Protein AF-A0A1M6PNF7-F1 (afdb_monomer_lite)

Sequence (129 aa):
MLFLDVMYYGCHLFYKNLLTKVSPSIQPSIMLGALFGYPMAAIVDCLYIYIACEVPNFWLFFVVGLSGILLMFHLYEVKNRKKRIIKDRPRFFSNKRLNLFTIIFIVIIALSILFIGGPVGKYLLRLCY

Organism: NCBI:txid797419

pLDDT: mean 87.76, std 6.63, range [59.94, 95.88]

Radius of gyration: 17.0 Å; chains: 1; bounding box: 38×24×48 Å

Structure (mmCIF, N/CA/C/O backbone):
data_AF-A0A1M6PNF7-F1
#
_entry.id   AF-A0A1M6PNF7-F1
#
loop_
_atom_site.group_PDB
_atom_site.id
_atom_site.type_symbol
_atom_site.label_atom_id
_atom_site.label_alt_id
_atom_site.label_comp_id
_atom_site.label_asym_id
_atom_site.label_entity_id
_atom_site.label_seq_id
_atom_site.pdbx_PDB_ins_code
_atom_site.Cartn_x
_atom_site.Cartn_y
_atom_site.Cartn_z
_atom_site.occupancy
_atom_site.B_iso_or_equiv
_atom_site.auth_seq_id
_atom_site.auth_comp_id
_atom_site.auth_asym_id
_atom_site.auth_atom_id
_atom_site.pdbx_PDB_model_num
ATOM 1 N N . MET A 1 1 ? 0.112 -11.110 9.947 1.00 59.94 1 MET A N 1
ATOM 2 C CA . MET A 1 1 ? -1.242 -10.593 10.277 1.00 59.94 1 MET A CA 1
ATOM 3 C C . MET A 1 1 ? -1.253 -9.583 11.425 1.00 59.94 1 MET A C 1
ATOM 5 O O . MET A 1 1 ? -1.982 -8.609 11.309 1.00 59.94 1 MET A O 1
ATOM 9 N N . LEU A 1 2 ? -0.431 -9.759 12.468 1.00 79.12 2 LEU A N 1
ATOM 10 C CA . LEU A 1 2 ? -0.347 -8.840 13.616 1.00 79.12 2 LEU A CA 1
ATOM 11 C C . LEU A 1 2 ? 0.024 -7.396 13.220 1.00 79.12 2 LEU A C 1
ATOM 13 O O . LEU A 1 2 ? -0.607 -6.456 13.678 1.00 79.12 2 LEU A O 1
ATOM 17 N N . PHE A 1 3 ? 0.979 -7.226 12.299 1.00 85.50 3 PHE A N 1
ATOM 18 C CA . PHE A 1 3 ? 1.412 -5.909 11.813 1.00 85.50 3 PHE A CA 1
ATOM 19 C C . PHE A 1 3 ? 0.279 -5.097 11.162 1.00 85.50 3 PHE A C 1
ATOM 21 O O . PHE A 1 3 ? 0.025 -3.967 11.563 1.00 85.50 3 PHE A O 1
ATOM 28 N N . LEU A 1 4 ? -0.439 -5.692 10.202 1.00 88.50 4 LEU A N 1
ATOM 29 C CA . LEU A 1 4 ? -1.555 -5.038 9.509 1.00 88.50 4 LEU A CA 1
ATOM 30 C C . LEU A 1 4 ? -2.691 -4.664 10.469 1.00 88.50 4 LEU A C 1
ATOM 32 O O . LEU A 1 4 ? -3.300 -3.614 10.310 1.00 88.50 4 LEU A O 1
ATOM 36 N N . ASP A 1 5 ? -2.941 -5.477 11.496 1.00 89.50 5 ASP A N 1
ATOM 37 C CA . ASP A 1 5 ? -3.983 -5.192 12.486 1.00 89.50 5 ASP A CA 1
ATOM 38 C C . ASP A 1 5 ? -3.595 -4.041 13.415 1.00 89.50 5 ASP A C 1
ATOM 40 O O . ASP A 1 5 ? -4.435 -3.200 13.742 1.00 89.50 5 ASP A O 1
ATOM 44 N N . VAL A 1 6 ? -2.319 -3.967 13.804 1.00 88.38 6 VAL A N 1
ATOM 45 C CA . VAL A 1 6 ? -1.786 -2.826 14.556 1.00 88.38 6 VAL A CA 1
ATOM 46 C C . VAL A 1 6 ? -1.856 -1.552 13.711 1.00 88.38 6 VAL A C 1
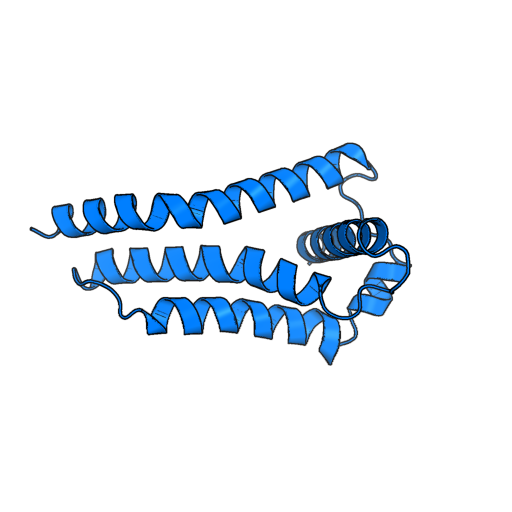ATOM 48 O O . VAL A 1 6 ? -2.299 -0.515 14.208 1.00 88.38 6 VAL A O 1
ATOM 51 N N . MET A 1 7 ? -1.501 -1.638 12.427 1.00 89.75 7 MET A N 1
ATOM 52 C CA . MET A 1 7 ? -1.600 -0.519 11.491 1.00 89.75 7 MET A CA 1
ATOM 53 C C . MET A 1 7 ? -3.042 -0.060 11.281 1.00 89.75 7 MET A C 1
ATOM 55 O O . MET A 1 7 ? -3.328 1.131 11.391 1.00 89.75 7 MET A O 1
ATOM 59 N N . TYR A 1 8 ? -3.963 -1.000 11.064 1.00 91.12 8 TYR A N 1
ATOM 60 C CA . TYR A 1 8 ? -5.393 -0.728 10.956 1.00 91.12 8 TYR A CA 1
ATOM 61 C C . TYR A 1 8 ? -5.917 -0.010 12.204 1.00 91.12 8 TYR A C 1
ATOM 63 O O . TYR A 1 8 ? -6.586 1.020 12.105 1.00 91.12 8 TYR A O 1
ATOM 71 N N . TYR A 1 9 ? -5.589 -0.529 13.392 1.00 89.81 9 TYR A N 1
ATOM 72 C CA . TYR A 1 9 ? -5.981 0.082 14.660 1.00 89.81 9 TYR A CA 1
ATOM 73 C C . TYR A 1 9 ? -5.375 1.483 14.831 1.00 89.81 9 TYR A C 1
ATOM 75 O O . TYR A 1 9 ? -6.037 2.397 15.323 1.00 89.81 9 TYR A O 1
ATOM 83 N N . GLY A 1 10 ? -4.143 1.672 14.364 1.00 87.38 10 GLY A N 1
ATOM 84 C CA . GLY A 1 10 ? -3.478 2.964 14.258 1.00 87.38 10 GLY A CA 1
ATOM 85 C C . GLY A 1 10 ? -4.252 3.980 13.421 1.00 87.38 10 GLY A C 1
ATOM 86 O O . GLY A 1 10 ? -4.602 5.051 13.919 1.00 87.38 10 GLY A O 1
ATOM 87 N N . CYS A 1 11 ? -4.580 3.621 12.178 1.00 88.62 11 CYS A N 1
ATOM 88 C CA . CYS A 1 11 ? -5.406 4.437 11.287 1.00 88.62 11 CYS A CA 1
ATOM 89 C C . CYS A 1 11 ? -6.785 4.714 11.901 1.00 88.62 11 CYS A C 1
ATOM 91 O O . CYS A 1 11 ? -7.277 5.839 11.847 1.00 88.62 11 CYS A O 1
ATOM 93 N N . HIS A 1 12 ? -7.396 3.716 12.545 1.00 89.25 12 HIS A N 1
ATOM 94 C CA . HIS A 1 12 ? -8.666 3.884 13.246 1.00 89.25 12 HIS A CA 1
ATOM 95 C C . HIS A 1 12 ? -8.575 4.934 14.359 1.00 89.25 12 HIS A C 1
ATOM 97 O O . HIS A 1 12 ? -9.434 5.808 14.434 1.00 89.25 12 HIS A O 1
ATOM 103 N N . LEU A 1 13 ? -7.537 4.890 15.199 1.00 87.50 13 LEU A N 1
ATOM 104 C CA . LEU A 1 13 ? -7.321 5.896 16.243 1.00 87.50 13 LEU A CA 1
ATOM 105 C C . LEU A 1 13 ? -7.053 7.285 15.662 1.00 87.50 13 LEU A C 1
ATOM 107 O O . LEU A 1 13 ? -7.587 8.263 16.180 1.00 87.50 13 LEU A O 1
ATOM 111 N N . PHE A 1 14 ? -6.264 7.371 14.591 1.00 85.00 14 PHE A N 1
ATOM 112 C CA . PHE A 1 14 ? -6.004 8.629 13.898 1.00 85.00 14 PHE A CA 1
ATOM 113 C C . PHE A 1 14 ? -7.309 9.270 13.415 1.00 85.00 14 PHE A C 1
ATOM 115 O O . PHE A 1 14 ? -7.625 10.393 13.807 1.00 85.00 14 PHE A O 1
ATOM 122 N N . TYR A 1 15 ? -8.125 8.527 12.662 1.00 84.94 15 TYR A N 1
ATOM 123 C CA . TYR A 1 15 ? -9.407 9.040 12.190 1.00 84.94 15 TYR A CA 1
ATOM 124 C C . TYR A 1 15 ? -10.406 9.285 13.315 1.00 84.94 15 TYR A C 1
ATOM 126 O O . TYR A 1 15 ? -11.162 10.239 13.227 1.00 84.94 15 TYR A O 1
ATOM 134 N N . LYS A 1 16 ? -10.422 8.471 14.374 1.00 85.38 16 LYS A N 1
ATOM 135 C CA . LYS A 1 16 ? -11.305 8.694 15.527 1.00 85.38 16 LYS A CA 1
ATOM 136 C C . LYS A 1 16 ? -10.973 10.000 16.255 1.00 85.38 16 LYS A C 1
ATOM 138 O O . LYS A 1 16 ? -11.878 10.669 16.739 1.00 85.38 16 LYS A O 1
ATOM 143 N N . ASN A 1 17 ? -9.692 10.360 16.330 1.00 83.31 17 ASN A N 1
ATOM 144 C CA . ASN A 1 17 ? -9.265 11.630 16.916 1.00 83.31 17 ASN A CA 1
ATOM 145 C C . ASN A 1 17 ? -9.573 12.816 15.991 1.00 83.31 17 ASN A C 1
ATOM 147 O O . ASN A 1 17 ? -9.906 13.890 16.480 1.00 83.31 17 ASN A O 1
ATOM 151 N N . LEU A 1 18 ? -9.474 12.621 14.673 1.00 82.44 18 LEU A N 1
ATOM 152 C CA . LEU A 1 18 ? -9.758 13.656 13.676 1.00 82.44 18 LEU A CA 1
ATOM 153 C C . LEU A 1 18 ? -11.271 13.909 13.514 1.00 82.44 18 LEU A C 1
ATOM 155 O O . LEU A 1 18 ? -11.721 15.047 13.431 1.00 82.44 18 LEU A O 1
ATOM 159 N N . LEU A 1 19 ? -12.062 12.835 13.485 1.00 80.19 19 LEU A N 1
ATOM 160 C CA . LEU A 1 19 ? -13.513 12.822 13.307 1.00 80.19 19 LEU A CA 1
ATOM 161 C C . LEU A 1 19 ? -14.184 12.640 14.671 1.00 80.19 19 LEU A C 1
ATOM 163 O O . LEU A 1 19 ? -14.735 11.590 14.990 1.00 80.19 19 LEU A O 1
ATOM 167 N N . THR A 1 20 ? -14.150 13.686 15.491 1.00 72.56 20 THR A N 1
ATOM 168 C CA . THR A 1 20 ? -14.670 13.657 16.870 1.00 72.56 20 THR A CA 1
ATOM 169 C C . THR A 1 20 ? -16.159 13.314 16.978 1.00 72.56 20 THR A C 1
ATOM 171 O O . THR A 1 20 ? -16.593 12.819 18.015 1.00 72.56 20 THR A O 1
ATOM 174 N N . LYS A 1 21 ? -16.947 13.543 15.918 1.00 70.94 21 LYS A N 1
ATOM 175 C CA . LYS A 1 21 ? -18.410 13.349 15.905 1.00 70.94 21 LYS A CA 1
ATOM 176 C C . LYS A 1 21 ? -18.887 12.115 15.134 1.00 70.94 21 LYS A C 1
ATOM 178 O O . LYS A 1 21 ? -20.072 11.803 15.187 1.00 70.94 21 LYS A O 1
ATOM 183 N N . VAL A 1 22 ? -18.005 11.424 14.407 1.00 72.38 22 VAL A N 1
ATOM 184 C CA . VAL A 1 22 ? -18.394 10.318 13.516 1.00 72.38 22 VAL A CA 1
ATOM 185 C C . VAL A 1 22 ? -17.419 9.162 13.675 1.00 72.38 22 VAL A C 1
ATOM 187 O O . VAL A 1 22 ? -16.210 9.331 13.544 1.00 72.38 22 VAL A O 1
ATOM 190 N N . SER A 1 23 ? -17.938 7.958 13.922 1.00 70.00 23 SER A N 1
ATOM 191 C CA . SER A 1 23 ? -17.093 6.767 13.964 1.00 70.00 23 SER A CA 1
ATOM 192 C C . SER A 1 23 ? -16.462 6.524 12.587 1.00 70.00 23 SER A C 1
ATOM 194 O O . SER A 1 23 ? -17.205 6.441 11.603 1.00 70.00 23 SER A O 1
ATOM 196 N N . PRO A 1 24 ? -15.135 6.349 12.488 1.00 74.56 24 PRO A N 1
ATOM 197 C CA . PRO A 1 24 ? -14.506 6.011 11.219 1.00 74.56 24 PRO A CA 1
ATOM 198 C C . PRO A 1 24 ? -14.945 4.608 10.794 1.00 74.56 24 PRO A C 1
ATOM 200 O O . PRO A 1 24 ? -14.565 3.611 11.411 1.00 74.56 24 PRO A O 1
ATOM 203 N N . SER A 1 25 ? -15.806 4.557 9.778 1.00 82.31 25 SER A N 1
ATOM 204 C CA . SER A 1 25 ? -16.489 3.345 9.326 1.00 82.31 25 SER A CA 1
ATOM 205 C C . SER A 1 25 ? -15.609 2.512 8.398 1.00 82.31 25 SER A C 1
ATOM 207 O O . SER A 1 25 ? -15.399 1.333 8.679 1.00 82.31 25 SER A O 1
ATOM 209 N N . ILE A 1 26 ? -15.091 3.141 7.335 1.00 88.25 26 ILE A N 1
ATOM 210 C CA . ILE A 1 26 ? -14.380 2.495 6.211 1.00 88.25 26 ILE A CA 1
ATOM 211 C C . ILE A 1 26 ? -13.041 3.201 5.924 1.00 88.25 26 ILE A C 1
ATOM 213 O O . ILE A 1 26 ? -12.121 2.625 5.348 1.00 88.25 26 ILE A O 1
ATOM 217 N N . GLN A 1 27 ? -12.889 4.448 6.378 1.00 91.56 27 GLN A N 1
ATOM 218 C CA . GLN A 1 27 ? -11.704 5.279 6.160 1.00 91.56 27 GLN A CA 1
ATOM 219 C C . GLN A 1 27 ? -10.387 4.586 6.561 1.00 91.56 27 GLN A C 1
ATOM 221 O O . GLN A 1 27 ? -9.437 4.668 5.783 1.00 91.56 27 GLN A O 1
ATOM 226 N N . PRO A 1 28 ? -10.298 3.849 7.692 1.00 91.38 28 PRO A N 1
ATOM 227 C CA . PRO A 1 28 ? -9.071 3.137 8.049 1.00 91.38 28 PRO A CA 1
ATOM 228 C C . PRO A 1 28 ? -8.712 2.037 7.043 1.00 91.38 28 PRO A C 1
ATOM 230 O O . PRO A 1 28 ? -7.542 1.894 6.703 1.00 91.38 28 PRO A O 1
ATOM 233 N N . SER A 1 29 ? -9.707 1.305 6.529 1.00 93.00 29 SER A N 1
ATOM 234 C CA . SER A 1 29 ? -9.530 0.264 5.507 1.00 93.00 29 SER A CA 1
ATOM 235 C C . SER A 1 29 ? -9.007 0.855 4.196 1.00 93.00 29 SER A C 1
ATOM 237 O O . SER A 1 29 ? -8.071 0.314 3.611 1.00 93.00 29 SER A O 1
ATOM 239 N N . ILE A 1 30 ? -9.569 1.991 3.766 1.00 93.06 30 ILE A N 1
ATOM 240 C CA . ILE A 1 30 ? -9.163 2.684 2.533 1.00 93.06 30 ILE A CA 1
ATOM 241 C C . ILE A 1 30 ? -7.756 3.262 2.672 1.00 93.06 30 ILE A C 1
ATOM 243 O O . ILE A 1 30 ? -6.923 3.046 1.797 1.00 93.06 30 ILE A O 1
ATOM 247 N N . MET A 1 31 ? -7.471 3.960 3.775 1.00 92.19 31 MET A N 1
ATOM 248 C CA . MET A 1 31 ? -6.152 4.544 4.018 1.00 92.19 31 MET A CA 1
ATOM 249 C C . MET A 1 31 ? -5.075 3.463 4.072 1.00 92.19 31 MET A C 1
ATOM 251 O O . MET A 1 31 ? -4.041 3.605 3.428 1.00 92.19 31 MET A O 1
ATOM 255 N N . LEU A 1 32 ? -5.326 2.366 4.792 1.00 92.94 32 LEU A N 1
ATOM 256 C CA . LEU A 1 32 ? -4.405 1.234 4.835 1.00 92.94 32 LEU A CA 1
ATOM 257 C C . LEU A 1 32 ? -4.221 0.629 3.438 1.00 92.94 32 LEU A C 1
ATOM 259 O O . LEU A 1 32 ? -3.100 0.378 3.014 1.00 92.94 32 LEU A O 1
ATOM 263 N N . GLY A 1 33 ? -5.319 0.463 2.703 1.00 93.75 33 GLY A N 1
ATOM 264 C CA . GLY A 1 33 ? -5.324 0.046 1.308 1.00 93.75 33 GLY A CA 1
ATOM 265 C C . GLY A 1 33 ? -4.422 0.889 0.414 1.00 93.75 33 GLY A C 1
ATOM 266 O O . GLY A 1 33 ? -3.590 0.335 -0.292 1.00 93.75 33 GLY A O 1
ATOM 267 N N . ALA A 1 34 ? -4.533 2.213 0.491 1.00 92.06 34 ALA A N 1
ATOM 268 C CA . ALA A 1 34 ? -3.707 3.140 -0.278 1.00 92.06 34 ALA A CA 1
ATOM 269 C C . ALA A 1 34 ? -2.233 3.105 0.161 1.00 92.06 34 ALA A C 1
ATOM 271 O O . ALA A 1 34 ? -1.340 3.096 -0.685 1.00 92.06 34 ALA A O 1
ATOM 272 N N . LEU A 1 35 ? -1.977 3.012 1.473 1.00 91.94 35 LEU A N 1
ATOM 273 C CA . LEU A 1 35 ? -0.625 2.926 2.036 1.00 91.94 35 LEU A CA 1
ATOM 274 C C . LEU A 1 35 ? 0.149 1.696 1.556 1.00 91.94 35 LEU A C 1
ATOM 276 O O . LEU A 1 35 ? 1.369 1.763 1.477 1.00 91.94 35 LEU A O 1
ATOM 280 N N . PHE A 1 36 ? -0.526 0.589 1.239 1.00 90.56 36 PHE A N 1
ATOM 281 C CA . PHE A 1 36 ? 0.117 -0.594 0.655 1.00 90.56 36 PHE A CA 1
ATOM 282 C C . PHE A 1 36 ? -0.002 -0.651 -0.869 1.00 90.56 36 PHE A C 1
ATOM 284 O O . PHE A 1 36 ? 0.933 -1.079 -1.543 1.00 90.56 36 PHE A O 1
ATOM 291 N N . GLY A 1 37 ? -1.137 -0.215 -1.411 1.00 92.31 37 GLY A N 1
ATOM 292 C CA . GLY A 1 37 ? -1.451 -0.280 -2.833 1.00 92.31 37 GLY A CA 1
ATOM 293 C C . GLY A 1 37 ? -0.551 0.614 -3.675 1.00 92.31 37 GLY A C 1
ATOM 294 O O . GLY A 1 37 ? -0.013 0.143 -4.671 1.00 92.31 37 GLY A O 1
ATOM 295 N N . TYR A 1 38 ? -0.331 1.871 -3.276 1.00 90.75 38 TYR A N 1
ATOM 296 C CA . TYR A 1 38 ? 0.483 2.798 -4.074 1.00 90.75 38 TYR A CA 1
ATOM 297 C C . TYR A 1 38 ? 1.973 2.438 -4.104 1.00 90.75 38 TYR A C 1
ATOM 299 O O . TYR A 1 38 ? 2.544 2.450 -5.194 1.00 90.75 38 TYR A O 1
ATOM 307 N N . PRO A 1 39 ? 2.615 2.042 -2.987 1.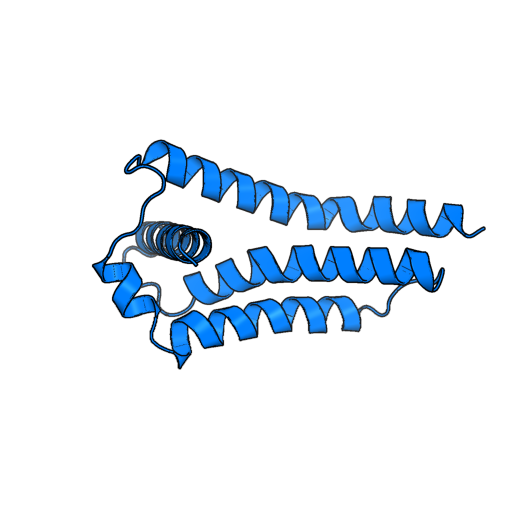00 91.50 39 PRO A N 1
ATOM 308 C CA . PRO A 1 39 ? 3.974 1.512 -3.049 1.00 91.50 39 PRO A CA 1
ATOM 309 C C . PRO A 1 39 ? 4.097 0.280 -3.944 1.00 91.50 39 PRO A C 1
ATOM 311 O O . PRO A 1 39 ? 5.041 0.189 -4.721 1.00 91.50 39 PRO A O 1
ATOM 314 N N . MET A 1 40 ? 3.133 -0.645 -3.881 1.00 92.69 40 MET A N 1
ATOM 315 C CA . MET A 1 40 ? 3.147 -1.818 -4.757 1.00 92.69 40 MET A CA 1
ATOM 316 C C . MET A 1 40 ? 2.950 -1.451 -6.225 1.00 92.69 40 MET A C 1
ATOM 318 O O . MET A 1 40 ? 3.647 -1.998 -7.071 1.00 92.69 40 MET A O 1
ATOM 322 N N . ALA A 1 41 ? 2.073 -0.495 -6.531 1.00 92.94 41 ALA A N 1
ATOM 323 C CA . ALA A 1 41 ? 1.909 0.021 -7.885 1.00 92.94 41 ALA A CA 1
ATOM 324 C C . ALA A 1 41 ? 3.213 0.629 -8.421 1.00 92.94 41 ALA A C 1
ATOM 326 O O . ALA A 1 41 ? 3.637 0.287 -9.518 1.00 92.94 41 ALA A O 1
ATOM 327 N N . ALA A 1 42 ? 3.911 1.431 -7.612 1.00 91.38 42 ALA A N 1
ATOM 328 C CA . ALA A 1 42 ? 5.201 2.004 -7.991 1.00 91.38 42 ALA A CA 1
ATOM 329 C C . ALA A 1 42 ? 6.288 0.934 -8.219 1.00 91.38 42 ALA A C 1
ATOM 331 O O . ALA A 1 42 ? 7.093 1.062 -9.141 1.00 91.38 42 ALA A O 1
ATOM 332 N N . ILE A 1 43 ? 6.313 -0.130 -7.405 1.00 92.69 43 ILE A N 1
ATOM 333 C CA . ILE A 1 43 ? 7.226 -1.268 -7.602 1.00 92.69 43 ILE A CA 1
ATOM 334 C C . ILE A 1 43 ? 6.916 -1.974 -8.925 1.00 92.69 43 ILE A C 1
ATOM 336 O O . ILE A 1 43 ? 7.838 -2.266 -9.684 1.00 92.69 43 ILE A O 1
ATOM 340 N N . VAL A 1 44 ? 5.637 -2.225 -9.213 1.00 94.38 44 VAL A N 1
ATOM 341 C CA . VAL A 1 44 ? 5.205 -2.855 -10.469 1.00 94.38 44 VAL A CA 1
ATOM 342 C C . VAL A 1 44 ? 5.579 -1.995 -11.674 1.00 94.38 44 VAL A C 1
ATOM 344 O O . VAL A 1 44 ? 6.122 -2.531 -12.636 1.00 94.38 44 VAL A O 1
ATOM 347 N N . ASP A 1 45 ? 5.381 -0.680 -11.607 1.00 92.75 45 ASP A N 1
ATOM 348 C CA . ASP A 1 45 ? 5.784 0.240 -12.675 1.00 92.75 45 ASP A CA 1
ATOM 349 C C . ASP A 1 45 ? 7.304 0.226 -12.893 1.00 92.75 45 ASP A C 1
ATOM 351 O O . ASP A 1 45 ? 7.763 0.151 -14.031 1.00 92.75 45 ASP A O 1
ATOM 355 N N . CYS A 1 46 ? 8.106 0.235 -11.822 1.00 92.69 46 CYS A N 1
ATOM 356 C CA . CYS A 1 46 ? 9.566 0.143 -11.939 1.00 92.69 46 CYS A CA 1
ATOM 357 C C . CYS A 1 46 ? 10.011 -1.188 -12.561 1.00 92.69 46 CYS A C 1
ATOM 359 O O . CYS A 1 46 ? 10.909 -1.199 -13.401 1.00 92.69 46 CYS A O 1
ATOM 361 N N . LEU A 1 47 ? 9.381 -2.301 -12.170 1.00 93.94 47 LEU A N 1
ATOM 362 C CA . LEU A 1 47 ? 9.642 -3.617 -12.759 1.00 93.94 47 LEU A CA 1
ATOM 363 C C . LEU A 1 47 ? 9.243 -3.657 -14.235 1.00 93.94 47 LEU A C 1
ATOM 365 O O . LEU A 1 47 ? 9.987 -4.202 -15.046 1.00 93.94 47 LEU A O 1
ATOM 369 N N . TYR A 1 48 ? 8.109 -3.050 -14.592 1.00 95.00 48 TYR A N 1
ATOM 370 C CA . TYR A 1 48 ? 7.675 -2.935 -15.980 1.00 95.00 48 TYR A CA 1
ATOM 371 C C . TYR A 1 48 ? 8.705 -2.169 -16.811 1.00 95.00 48 TYR A C 1
ATOM 373 O O . TYR A 1 48 ? 9.143 -2.677 -17.838 1.00 95.00 48 TYR A O 1
ATOM 381 N N . ILE A 1 49 ? 9.155 -1.000 -16.342 1.00 94.25 49 ILE A N 1
ATOM 382 C CA . ILE A 1 49 ? 10.188 -0.209 -17.029 1.00 94.25 49 ILE A CA 1
ATOM 383 C C . ILE A 1 49 ? 11.474 -1.022 -17.182 1.00 94.25 49 ILE A C 1
ATOM 385 O O . ILE A 1 49 ? 12.068 -1.023 -18.252 1.00 94.25 49 ILE A O 1
ATOM 389 N N . TYR A 1 50 ? 11.903 -1.723 -16.133 1.00 92.75 50 TYR A N 1
ATOM 390 C CA . TYR A 1 50 ? 13.141 -2.499 -16.165 1.00 92.75 50 TYR A CA 1
ATOM 391 C C . TYR A 1 50 ? 13.099 -3.661 -17.172 1.00 92.75 50 TYR A C 1
ATOM 393 O O . TYR A 1 50 ? 14.114 -3.970 -17.787 1.00 92.75 50 TYR A O 1
ATOM 401 N N . ILE A 1 51 ? 11.941 -4.308 -17.340 1.00 94.50 51 ILE A N 1
ATOM 402 C CA . ILE A 1 51 ? 11.788 -5.485 -18.211 1.00 94.50 51 ILE A CA 1
ATOM 403 C C . ILE A 1 51 ? 11.436 -5.083 -19.647 1.00 94.50 51 ILE A C 1
ATOM 405 O O . ILE A 1 51 ? 11.991 -5.635 -20.592 1.00 94.50 51 ILE A O 1
ATOM 409 N N . ALA A 1 52 ? 10.492 -4.156 -19.812 1.00 94.94 52 ALA A N 1
ATOM 410 C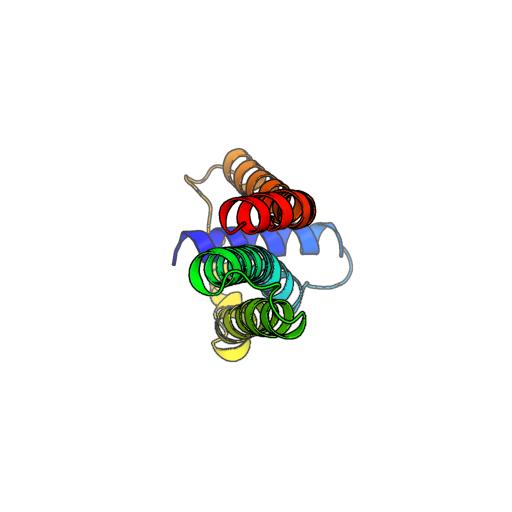 CA . ALA A 1 52 ? 9.967 -3.754 -21.114 1.00 94.94 52 ALA A CA 1
ATOM 411 C C . ALA A 1 52 ? 10.719 -2.562 -21.725 1.00 94.94 52 ALA A C 1
ATOM 413 O O . ALA A 1 52 ? 10.557 -2.302 -22.911 1.00 94.94 52 ALA A O 1
ATOM 414 N N . CYS A 1 53 ? 11.521 -1.827 -20.943 1.00 92.94 53 CYS A N 1
ATOM 415 C CA . CYS A 1 53 ? 12.205 -0.598 -21.369 1.00 92.94 53 CYS A CA 1
ATOM 416 C C . CYS A 1 53 ? 11.270 0.470 -21.969 1.00 92.94 53 CYS A C 1
ATOM 418 O O . CYS A 1 53 ? 11.678 1.323 -22.759 1.00 92.94 53 CYS A O 1
ATOM 420 N N . GLU A 1 54 ? 10.010 0.461 -21.536 1.00 93.25 54 GLU A N 1
ATOM 421 C CA . GLU A 1 54 ? 8.953 1.353 -21.997 1.00 93.25 54 GLU A CA 1
ATOM 422 C C . GLU A 1 54 ? 8.277 2.064 -20.825 1.00 93.25 54 GLU A C 1
ATOM 424 O O . GLU A 1 54 ? 8.292 1.603 -19.680 1.00 93.25 54 GLU A O 1
ATOM 429 N N . VAL A 1 55 ? 7.648 3.202 -21.121 1.00 91.56 55 VAL A N 1
ATOM 430 C CA . VAL A 1 55 ? 6.833 3.924 -20.142 1.00 91.56 55 VAL A CA 1
ATOM 431 C C . VAL A 1 55 ? 5.572 3.096 -19.852 1.00 91.56 55 VAL A C 1
ATOM 433 O O . VAL A 1 55 ? 4.827 2.794 -20.787 1.00 91.56 55 VAL A O 1
ATOM 436 N N . PRO A 1 56 ? 5.295 2.737 -18.586 1.00 90.62 56 PRO A N 1
ATOM 437 C CA . PRO A 1 56 ? 4.118 1.962 -18.238 1.00 90.62 56 PRO A CA 1
ATOM 438 C C . PRO A 1 56 ? 2.855 2.765 -18.533 1.00 90.62 56 PRO A C 1
ATOM 440 O O . PRO A 1 56 ? 2.797 3.985 -18.356 1.00 90.62 56 PRO A O 1
ATOM 443 N N . ASN A 1 57 ? 1.810 2.062 -18.963 1.00 93.31 57 ASN A N 1
ATOM 444 C CA . ASN A 1 57 ? 0.501 2.672 -19.122 1.00 93.31 57 ASN A CA 1
ATOM 445 C C . ASN A 1 57 ? 0.002 3.155 -17.753 1.00 93.31 57 ASN A C 1
ATOM 447 O O . ASN A 1 57 ? -0.031 2.382 -16.799 1.00 93.31 57 ASN A O 1
ATOM 451 N N . PHE A 1 58 ? -0.456 4.404 -17.679 1.00 87.94 58 PHE A N 1
ATOM 452 C CA . PHE A 1 58 ? -1.044 5.007 -16.482 1.00 87.94 58 PHE A CA 1
ATOM 453 C C . PHE A 1 58 ? -2.088 4.110 -15.795 1.00 87.94 58 PHE A C 1
ATOM 455 O O . PHE A 1 58 ? -2.162 4.066 -14.568 1.00 87.94 58 PHE A O 1
ATOM 462 N N . TRP A 1 59 ? -2.869 3.347 -16.567 1.00 93.69 59 TRP A N 1
ATOM 463 C CA . TRP A 1 59 ? -3.865 2.424 -16.019 1.00 93.69 59 TRP A CA 1
ATOM 464 C C . TRP A 1 59 ? -3.266 1.310 -15.153 1.00 93.69 59 TRP A C 1
ATOM 466 O O . TRP A 1 59 ? -3.931 0.869 -14.216 1.00 93.69 59 TRP A O 1
ATOM 476 N N . LEU A 1 60 ? -2.026 0.881 -15.411 1.00 92.19 60 LEU A N 1
ATOM 477 C CA . LEU A 1 60 ? -1.352 -0.159 -14.629 1.00 92.19 60 LEU A CA 1
ATOM 478 C C . LEU A 1 60 ? -1.218 0.266 -13.163 1.00 92.19 60 LEU A C 1
ATOM 480 O O . LEU A 1 60 ? -1.650 -0.465 -12.268 1.00 92.19 60 LEU A O 1
ATOM 484 N N . PHE A 1 61 ? -0.737 1.490 -12.929 1.00 90.94 61 PHE A N 1
ATOM 485 C CA . PHE A 1 61 ? -0.619 2.064 -11.592 1.00 90.94 61 PHE A CA 1
ATOM 486 C C . PHE A 1 61 ? -1.968 2.082 -10.860 1.00 90.94 61 PHE A C 1
ATOM 488 O O . PHE A 1 61 ? -2.070 1.662 -9.704 1.00 90.94 61 PHE A O 1
ATOM 495 N N . PHE A 1 62 ? -3.030 2.527 -11.541 1.00 91.50 62 PHE A N 1
ATOM 496 C CA . PHE A 1 62 ? -4.369 2.613 -10.952 1.00 91.50 62 PHE A CA 1
ATOM 497 C C . PHE A 1 62 ? -4.956 1.246 -10.628 1.00 91.50 62 PHE A C 1
ATOM 499 O O . PHE A 1 62 ? -5.517 1.077 -9.547 1.00 91.50 62 PHE A O 1
ATOM 506 N N . VAL A 1 63 ? -4.820 0.268 -11.524 1.00 95.38 63 VAL A N 1
ATOM 507 C CA . VAL A 1 63 ? -5.330 -1.091 -11.302 1.00 95.38 63 VAL A CA 1
ATOM 508 C C . VAL A 1 63 ? -4.624 -1.728 -10.109 1.00 95.38 63 VAL A C 1
ATOM 510 O O . VAL A 1 63 ? -5.291 -2.250 -9.212 1.00 95.38 63 VAL A O 1
ATOM 513 N N . VAL A 1 64 ? -3.294 -1.628 -10.040 1.00 94.94 64 VAL A N 1
ATOM 514 C CA . VAL A 1 64 ? -2.529 -2.187 -8.918 1.00 94.94 64 VAL A CA 1
ATOM 515 C C . VAL A 1 64 ? -2.857 -1.451 -7.615 1.00 94.94 64 VAL A C 1
ATOM 517 O O . VAL A 1 64 ? -3.185 -2.096 -6.616 1.00 94.94 64 VAL A O 1
ATOM 520 N N . GLY A 1 65 ? -2.876 -0.116 -7.622 1.00 93.25 65 GLY A N 1
ATOM 521 C CA . GLY A 1 65 ? -3.222 0.687 -6.448 1.00 93.25 65 GLY A CA 1
ATOM 522 C C . GLY A 1 65 ? -4.633 0.397 -5.923 1.00 93.25 65 GLY A C 1
ATOM 523 O O . GLY A 1 65 ? -4.817 0.147 -4.726 1.00 93.25 65 GLY A O 1
ATOM 524 N N . LEU A 1 66 ? -5.625 0.350 -6.818 1.00 95.19 66 LEU A N 1
ATOM 525 C CA . LEU A 1 66 ? -7.016 0.054 -6.476 1.00 95.19 66 LEU A CA 1
ATOM 526 C C . LEU A 1 66 ? -7.176 -1.381 -5.968 1.00 95.19 66 LEU A C 1
ATOM 528 O O . LEU A 1 66 ? -7.926 -1.604 -5.018 1.00 95.19 66 LEU A O 1
ATOM 532 N N . SER A 1 67 ? -6.443 -2.344 -6.534 1.00 95.88 67 SER A N 1
ATOM 533 C CA . SER A 1 67 ? -6.463 -3.729 -6.052 1.00 95.88 67 SER A CA 1
ATOM 534 C C . SER A 1 67 ? -6.011 -3.835 -4.587 1.00 95.88 67 SER A C 1
ATOM 536 O O . SER A 1 67 ? -6.640 -4.550 -3.807 1.00 95.88 67 SER A O 1
ATOM 538 N N . GLY A 1 68 ? -5.010 -3.048 -4.167 1.00 94.62 68 GLY A N 1
ATOM 539 C CA . GLY A 1 68 ? -4.587 -2.943 -2.766 1.00 94.62 68 GLY A CA 1
ATOM 540 C C . GLY A 1 68 ? -5.680 -2.385 -1.847 1.00 94.62 68 GLY A C 1
ATOM 541 O O . GLY A 1 68 ? -5.910 -2.915 -0.754 1.00 94.62 68 GLY A O 1
ATOM 542 N N . ILE A 1 69 ? -6.410 -1.364 -2.307 1.00 94.50 69 ILE A N 1
ATOM 543 C CA . ILE A 1 69 ? -7.557 -0.799 -1.580 1.00 94.50 69 ILE A CA 1
ATOM 544 C C . ILE A 1 69 ? -8.681 -1.824 -1.446 1.00 94.50 69 ILE A C 1
ATOM 546 O O . ILE A 1 69 ? -9.172 -2.053 -0.339 1.00 94.50 69 ILE A O 1
ATOM 550 N N . LEU A 1 70 ? -9.055 -2.477 -2.545 1.00 95.50 70 LEU A N 1
ATOM 551 C CA . LEU A 1 70 ? -10.099 -3.499 -2.565 1.00 95.50 70 LEU A CA 1
ATOM 552 C C . LEU A 1 70 ? -9.732 -4.702 -1.694 1.00 95.50 70 LEU A C 1
ATOM 554 O O . LEU A 1 70 ? -10.591 -5.223 -0.982 1.00 95.50 70 LEU A O 1
ATOM 558 N N . LEU A 1 71 ? -8.461 -5.107 -1.682 1.00 95.00 71 LEU A N 1
ATOM 559 C CA . LEU A 1 71 ? -7.968 -6.179 -0.824 1.00 95.00 71 LEU A CA 1
ATOM 560 C C . LEU A 1 71 ? -8.143 -5.828 0.659 1.00 95.00 71 LEU A C 1
ATOM 562 O O . LEU A 1 71 ? -8.696 -6.627 1.417 1.00 95.00 71 LEU A O 1
ATOM 566 N N . MET A 1 72 ? -7.715 -4.635 1.083 1.00 94.25 72 MET A N 1
ATOM 567 C CA . MET A 1 72 ? -7.869 -4.206 2.479 1.00 94.25 72 MET A CA 1
ATOM 568 C C . MET A 1 72 ? -9.338 -4.005 2.848 1.00 94.25 72 MET A C 1
ATOM 570 O O . MET A 1 72 ? -9.765 -4.441 3.918 1.00 94.25 72 MET A O 1
ATOM 574 N N . PHE A 1 73 ? -10.137 -3.437 1.947 1.00 93.69 73 PHE A N 1
ATOM 575 C CA . PHE A 1 73 ? -11.583 -3.343 2.116 1.00 93.69 73 PHE A CA 1
ATOM 576 C C . PHE A 1 73 ? -12.201 -4.732 2.326 1.00 93.69 73 PHE A C 1
ATOM 578 O O . PHE A 1 73 ? -12.906 -4.962 3.306 1.00 93.69 73 PHE A O 1
ATOM 585 N N . HIS A 1 74 ? -11.875 -5.706 1.478 1.00 93.88 74 HIS A N 1
ATOM 586 C CA . HIS A 1 74 ? -12.384 -7.066 1.614 1.00 93.88 74 HIS A CA 1
ATOM 587 C C . HIS A 1 74 ? -11.950 -7.721 2.940 1.00 93.88 74 HIS A C 1
ATOM 589 O O . HIS A 1 74 ? -12.758 -8.346 3.633 1.00 93.88 74 HIS A O 1
ATOM 595 N N . LEU A 1 75 ? -10.689 -7.551 3.346 1.00 92.94 75 LEU A N 1
ATOM 596 C CA . LEU A 1 75 ? -10.159 -8.133 4.582 1.00 92.94 75 LEU A CA 1
ATOM 597 C C . LEU A 1 75 ? -10.767 -7.535 5.858 1.00 92.94 75 LEU A C 1
ATOM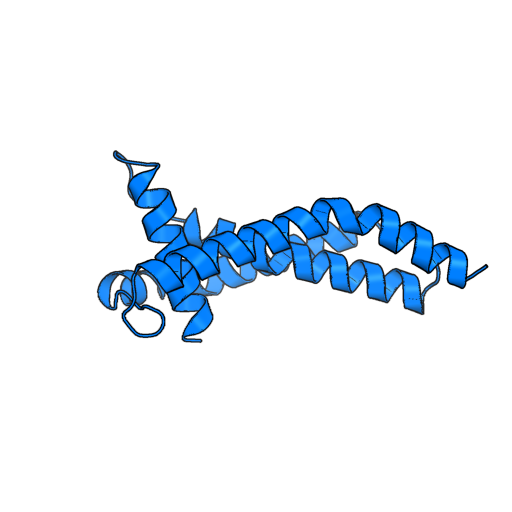 599 O O . LEU A 1 75 ? -10.981 -8.274 6.823 1.00 92.94 75 LEU A O 1
ATOM 603 N N . TYR A 1 76 ? -11.017 -6.228 5.895 1.00 91.81 76 TYR A N 1
ATOM 604 C CA . TYR A 1 76 ? -11.436 -5.536 7.118 1.00 91.81 76 TYR A CA 1
ATOM 605 C C . TYR A 1 76 ? -12.943 -5.279 7.190 1.00 91.81 76 TYR A C 1
ATOM 607 O O . TYR A 1 76 ? -13.518 -5.413 8.277 1.00 91.81 76 TYR A O 1
ATOM 615 N N . GLU A 1 77 ? -13.579 -5.001 6.051 1.00 91.38 77 GLU A N 1
ATOM 616 C CA . GLU A 1 77 ? -15.018 -4.745 5.937 1.00 91.38 77 GLU A CA 1
ATOM 617 C C . GLU A 1 77 ? -15.795 -6.035 5.681 1.00 91.38 77 GLU A C 1
ATOM 619 O O . GLU A 1 77 ? -16.582 -6.455 6.528 1.00 91.38 77 GLU A O 1
ATOM 624 N N . VAL A 1 78 ? -15.534 -6.711 4.555 1.00 89.94 78 VAL A N 1
ATOM 625 C CA . VAL A 1 78 ? -16.330 -7.879 4.125 1.00 89.94 78 VAL A CA 1
ATOM 626 C C . VAL A 1 78 ? -16.143 -9.056 5.081 1.00 89.94 78 VAL A C 1
ATOM 628 O O . VAL A 1 78 ? -17.116 -9.653 5.537 1.00 89.94 78 VAL A O 1
ATOM 631 N N . LYS A 1 79 ? -14.899 -9.347 5.482 1.00 90.25 79 LYS A N 1
ATOM 632 C CA . LYS A 1 79 ? -14.607 -10.386 6.487 1.00 90.25 79 LYS A CA 1
ATOM 633 C C . LYS A 1 79 ? -14.866 -9.939 7.934 1.00 90.25 79 LYS A C 1
ATOM 635 O O . LYS A 1 79 ? -14.530 -10.672 8.862 1.00 90.25 79 LYS A O 1
ATOM 640 N N . ASN A 1 80 ? -15.432 -8.746 8.157 1.00 86.62 80 ASN A N 1
ATOM 641 C CA . ASN A 1 80 ? -15.768 -8.187 9.476 1.00 86.62 80 ASN A CA 1
ATOM 642 C C . ASN A 1 80 ? -14.610 -8.149 10.499 1.00 86.62 80 ASN A C 1
ATOM 644 O O . ASN A 1 80 ? -14.828 -7.992 11.707 1.00 86.62 80 ASN A O 1
ATOM 648 N N . ARG A 1 81 ? -13.356 -8.238 10.040 1.00 88.75 81 ARG A N 1
ATOM 649 C CA . ARG A 1 81 ? -12.173 -8.298 10.909 1.00 88.75 81 ARG A CA 1
ATOM 650 C C . ARG A 1 81 ? -11.989 -7.022 11.733 1.00 88.75 81 ARG A C 1
ATOM 652 O O . ARG A 1 81 ? -11.449 -7.083 12.839 1.00 88.75 81 ARG A O 1
ATOM 659 N N . LYS A 1 82 ? -12.504 -5.881 11.255 1.00 88.38 82 LYS A N 1
ATOM 660 C CA . LYS A 1 82 ? -12.440 -4.599 11.970 1.00 88.38 82 LYS A CA 1
ATOM 661 C C . LYS A 1 82 ? -13.026 -4.652 13.382 1.00 88.38 82 LYS A C 1
ATOM 663 O O . LYS A 1 82 ? -12.444 -4.075 14.299 1.00 88.38 82 LYS A O 1
ATOM 668 N N . LYS A 1 83 ? -14.137 -5.377 13.588 1.00 88.00 83 LYS A N 1
ATOM 669 C CA . LYS A 1 83 ? -14.804 -5.469 14.902 1.00 88.00 83 LYS A CA 1
ATOM 670 C C . LYS A 1 83 ? -13.895 -6.126 15.938 1.00 88.00 83 LYS A C 1
ATOM 672 O O . LYS A 1 83 ? -13.778 -5.634 17.059 1.00 88.00 83 LYS A O 1
ATOM 677 N N . 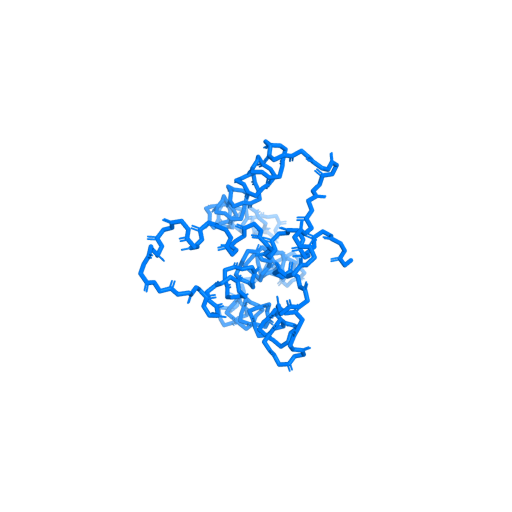ARG A 1 84 ? -13.215 -7.202 15.533 1.00 90.50 84 ARG A N 1
ATOM 678 C CA . ARG A 1 84 ? -12.247 -7.917 16.369 1.00 90.50 84 ARG A CA 1
ATOM 679 C C . ARG A 1 84 ? -11.088 -7.006 16.767 1.00 90.50 84 ARG A C 1
ATOM 681 O O . ARG A 1 84 ? -10.776 -6.892 17.941 1.00 90.50 84 ARG A O 1
ATOM 688 N N . ILE A 1 85 ? -10.516 -6.282 15.814 1.00 89.12 85 ILE A N 1
ATOM 689 C CA . ILE A 1 85 ? -9.332 -5.444 16.054 1.00 89.12 85 ILE A CA 1
ATOM 690 C C . ILE A 1 85 ? -9.631 -4.252 16.960 1.00 89.12 85 ILE A C 1
ATOM 692 O O . ILE A 1 85 ? -8.824 -3.915 17.824 1.00 89.12 85 ILE A O 1
ATOM 696 N N . ILE A 1 86 ? -10.801 -3.628 16.805 1.00 87.12 86 ILE A N 1
ATOM 697 C CA . ILE A 1 86 ? -11.228 -2.532 17.686 1.00 87.12 86 ILE A CA 1
ATOM 698 C C . ILE A 1 86 ? -11.385 -3.028 19.134 1.00 87.12 86 ILE A C 1
ATOM 700 O O . ILE A 1 86 ? -11.066 -2.288 20.070 1.00 87.12 86 ILE A O 1
ATOM 704 N N . LYS A 1 87 ? -11.841 -4.275 19.321 1.00 87.62 87 LYS A N 1
ATOM 705 C CA . LYS A 1 87 ? -11.960 -4.914 20.638 1.00 87.62 87 LYS A CA 1
ATOM 706 C C . LYS A 1 87 ? -10.593 -5.290 21.215 1.00 87.62 87 LYS A C 1
ATOM 708 O O . LYS A 1 87 ? -10.313 -4.943 22.359 1.00 87.62 87 LYS A O 1
ATOM 713 N N . ASP A 1 88 ? -9.749 -5.933 20.413 1.00 87.31 88 ASP A N 1
ATOM 714 C CA . ASP A 1 88 ? -8.453 -6.476 20.838 1.00 87.31 88 ASP A CA 1
ATOM 715 C C . ASP A 1 88 ? -7.398 -5.373 21.058 1.00 87.31 88 ASP A C 1
ATOM 717 O O . ASP A 1 88 ? -6.439 -5.572 21.801 1.00 87.31 88 ASP A O 1
ATOM 721 N N . ARG A 1 89 ? -7.580 -4.190 20.446 1.00 87.06 89 ARG A N 1
ATOM 722 C CA . ARG A 1 89 ? -6.701 -3.006 20.562 1.00 87.06 89 ARG A CA 1
ATOM 723 C C . ARG A 1 89 ? -5.209 -3.347 20.410 1.00 87.06 89 ARG A C 1
ATOM 725 O O . ARG A 1 89 ? -4.417 -3.008 21.300 1.00 87.06 89 ARG A O 1
ATOM 732 N N . PRO A 1 90 ? -4.804 -3.993 19.303 1.00 84.31 90 PRO A N 1
ATOM 733 C CA . PRO A 1 90 ? -3.442 -4.480 19.136 1.00 84.31 90 PRO A CA 1
ATOM 734 C C . PRO A 1 90 ? -2.424 -3.328 19.137 1.00 84.31 90 PRO A C 1
ATOM 736 O O . PRO A 1 90 ? -2.687 -2.234 18.631 1.00 84.31 90 PRO A O 1
ATOM 739 N N . ARG A 1 91 ? -1.244 -3.568 19.722 1.00 79.62 91 ARG A N 1
ATOM 740 C CA . ARG A 1 91 ? -0.139 -2.598 19.821 1.00 79.62 91 ARG A CA 1
ATOM 741 C C . ARG A 1 91 ? 1.198 -3.289 19.585 1.00 79.62 91 ARG A C 1
ATOM 743 O O . ARG A 1 91 ? 1.388 -4.417 20.032 1.00 79.62 91 ARG A O 1
ATOM 750 N N . PHE A 1 92 ? 2.150 -2.582 18.980 1.00 76.69 92 PHE A N 1
ATOM 751 C CA . PHE A 1 92 ? 3.546 -3.018 18.977 1.00 76.69 92 PHE A CA 1
ATOM 752 C C . PHE A 1 92 ? 4.131 -2.910 20.385 1.00 76.69 92 PHE A C 1
ATOM 754 O O . PHE A 1 92 ? 4.114 -1.831 20.980 1.00 76.69 92 PHE A O 1
ATOM 761 N N . PHE A 1 93 ? 4.626 -4.035 20.912 1.00 71.25 93 PHE A N 1
ATOM 762 C CA . PHE A 1 93 ? 5.360 -4.115 22.183 1.00 71.25 93 PHE A CA 1
ATOM 763 C C . PHE A 1 93 ? 4.663 -3.404 23.364 1.00 71.25 93 PHE A C 1
ATOM 765 O O . PHE A 1 93 ? 5.320 -2.851 24.240 1.00 71.25 93 PHE A O 1
ATOM 772 N N . SER A 1 94 ? 3.323 -3.343 23.357 1.00 72.56 94 SER A N 1
ATOM 773 C CA . SER A 1 94 ? 2.489 -2.601 24.323 1.00 72.56 94 SER A CA 1
ATOM 774 C C . SER A 1 94 ? 2.776 -1.092 24.461 1.00 72.56 94 SER A C 1
ATOM 776 O O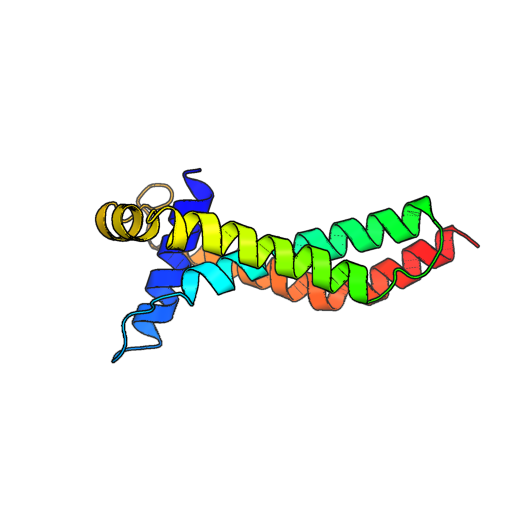 . SER A 1 94 ? 2.138 -0.420 25.276 1.00 72.56 94 SER A O 1
ATOM 778 N N . ASN A 1 95 ? 3.649 -0.509 23.633 1.00 76.62 95 ASN A N 1
ATOM 779 C CA . ASN A 1 95 ? 4.094 0.877 23.763 1.00 76.62 95 ASN A CA 1
ATOM 780 C C . ASN A 1 95 ? 3.363 1.806 22.777 1.00 76.62 95 ASN A C 1
ATOM 782 O O . ASN A 1 95 ? 3.481 1.691 21.555 1.00 76.62 95 ASN A O 1
ATOM 786 N N . LYS A 1 96 ? 2.622 2.781 23.319 1.00 73.62 96 LYS A N 1
ATOM 787 C CA . LYS A 1 96 ? 1.837 3.746 22.531 1.00 73.62 96 LYS A CA 1
ATOM 788 C C . LYS A 1 96 ? 2.713 4.628 21.631 1.00 73.62 96 LYS A C 1
ATOM 790 O O . LYS A 1 96 ? 2.292 4.942 20.520 1.00 73.62 96 LYS A O 1
ATOM 795 N N . ARG A 1 97 ? 3.904 5.027 22.098 1.00 79.44 97 ARG A N 1
ATOM 796 C CA . ARG A 1 97 ? 4.797 5.939 21.360 1.00 79.44 97 ARG A CA 1
ATOM 797 C C . ARG A 1 97 ? 5.414 5.255 20.144 1.00 79.44 97 ARG A C 1
ATOM 799 O O . ARG A 1 97 ? 5.396 5.830 19.063 1.00 79.44 97 ARG A O 1
ATOM 806 N N . LEU A 1 98 ? 5.875 4.013 20.312 1.00 78.31 98 LEU A N 1
ATOM 807 C CA . LEU A 1 98 ? 6.423 3.215 19.212 1.00 78.31 98 LEU A CA 1
ATOM 808 C C . LEU A 1 98 ? 5.383 2.994 18.116 1.00 78.31 98 LEU A C 1
ATOM 810 O O . LEU A 1 98 ? 5.679 3.221 16.951 1.00 78.31 98 LEU A O 1
ATOM 814 N N . ASN A 1 99 ? 4.147 2.648 18.486 1.00 76.12 99 ASN A N 1
ATOM 815 C CA . ASN A 1 99 ? 3.090 2.444 17.499 1.00 76.12 99 ASN A CA 1
ATOM 816 C C . ASN A 1 99 ? 2.814 3.705 16.662 1.00 76.12 99 ASN A C 1
ATOM 818 O O . ASN A 1 99 ? 2.710 3.636 15.441 1.00 76.12 99 ASN A O 1
ATOM 822 N N . LEU A 1 100 ? 2.736 4.868 17.318 1.00 80.25 100 LEU A N 1
ATOM 823 C CA . LEU A 1 100 ? 2.542 6.142 16.628 1.00 80.25 100 LEU A CA 1
ATOM 824 C C . LEU A 1 100 ? 3.699 6.437 15.663 1.00 80.25 100 LEU A C 1
ATOM 826 O O . LEU A 1 100 ? 3.455 6.798 14.515 1.00 80.25 100 LEU A O 1
ATOM 830 N N . PHE A 1 101 ? 4.939 6.248 16.121 1.00 83.81 101 PHE A N 1
ATOM 831 C CA . PHE A 1 101 ? 6.128 6.467 15.304 1.00 83.81 101 PHE A CA 1
ATOM 832 C C . PHE A 1 101 ? 6.136 5.566 14.065 1.00 83.81 101 PHE A C 1
ATOM 834 O O . PHE A 1 101 ? 6.352 6.059 12.963 1.00 83.81 101 PHE A O 1
ATOM 841 N N . THR A 1 102 ? 5.820 4.276 14.215 1.00 82.38 102 THR A N 1
ATOM 842 C CA . THR A 1 102 ? 5.750 3.330 13.092 1.00 82.38 102 THR A CA 1
ATOM 843 C C . THR A 1 102 ? 4.720 3.758 12.048 1.00 82.38 102 THR A C 1
ATOM 845 O O . THR A 1 102 ? 5.019 3.735 10.857 1.00 82.38 102 THR A O 1
ATOM 848 N N . ILE A 1 103 ? 3.531 4.199 12.473 1.00 82.44 103 ILE A N 1
ATOM 849 C CA . ILE A 1 103 ? 2.488 4.660 11.545 1.00 82.44 103 ILE A CA 1
ATOM 850 C C . ILE A 1 103 ? 2.952 5.900 10.782 1.00 82.44 103 ILE A C 1
ATOM 852 O O . ILE A 1 103 ? 2.845 5.934 9.560 1.00 82.44 103 ILE A O 1
ATOM 856 N N . ILE A 1 104 ? 3.481 6.902 11.490 1.00 85.81 104 ILE A N 1
ATOM 857 C CA . ILE A 1 104 ? 3.966 8.143 10.874 1.00 85.81 104 ILE A CA 1
ATOM 858 C C . ILE A 1 104 ? 5.091 7.836 9.884 1.00 85.81 104 ILE A C 1
ATOM 860 O O . ILE A 1 104 ? 5.064 8.320 8.757 1.00 85.81 104 ILE A O 1
ATOM 864 N N . PHE A 1 105 ? 6.039 6.987 10.275 1.00 86.75 105 PHE A N 1
ATOM 865 C CA . PHE A 1 105 ? 7.150 6.576 9.426 1.00 86.75 105 PHE A CA 1
ATOM 866 C C . PHE A 1 105 ? 6.669 5.904 8.132 1.00 86.75 105 PHE A C 1
ATOM 868 O O . PHE A 1 105 ? 7.113 6.272 7.047 1.00 86.75 105 PHE A O 1
ATOM 875 N N . ILE A 1 106 ? 5.705 4.983 8.221 1.00 85.69 106 ILE A N 1
ATOM 876 C CA . ILE A 1 106 ? 5.121 4.314 7.046 1.00 85.69 106 ILE A CA 1
ATOM 877 C C . ILE A 1 106 ? 4.377 5.306 6.151 1.00 85.69 106 ILE A C 1
ATOM 879 O O . ILE A 1 106 ? 4.512 5.241 4.932 1.00 85.69 106 ILE A O 1
ATOM 883 N N . VAL A 1 107 ? 3.617 6.236 6.736 1.00 86.44 107 VAL A N 1
ATOM 884 C CA . VAL A 1 107 ? 2.915 7.280 5.975 1.00 86.44 107 VAL A CA 1
ATOM 885 C C . VAL A 1 107 ? 3.910 8.162 5.224 1.00 86.44 107 VAL A C 1
ATOM 887 O O . VAL A 1 107 ? 3.708 8.424 4.042 1.00 86.44 107 VAL A O 1
ATOM 890 N N . ILE A 1 108 ? 5.003 8.573 5.872 1.00 89.06 108 ILE A N 1
ATOM 891 C CA . ILE A 1 108 ? 6.059 9.367 5.232 1.00 89.06 108 ILE A CA 1
ATOM 892 C C . ILE A 1 108 ? 6.698 8.584 4.084 1.00 89.06 108 ILE A C 1
ATOM 894 O O . ILE A 1 108 ? 6.848 9.136 3.000 1.00 89.06 108 ILE A O 1
ATOM 898 N N . ILE A 1 109 ? 7.030 7.304 4.276 1.00 86.75 109 ILE A N 1
ATOM 899 C CA . ILE A 1 109 ? 7.588 6.467 3.201 1.00 86.75 109 ILE A CA 1
ATOM 900 C C . ILE A 1 109 ? 6.616 6.369 2.025 1.00 86.75 109 ILE A C 1
ATOM 902 O O . ILE A 1 109 ? 7.015 6.587 0.882 1.00 86.75 109 ILE A O 1
ATOM 906 N N . ALA A 1 110 ? 5.345 6.071 2.295 1.00 85.75 110 ALA A N 1
ATOM 907 C CA . ALA A 1 110 ? 4.334 5.938 1.253 1.00 85.75 110 ALA A CA 1
ATOM 908 C C . ALA A 1 110 ? 4.142 7.248 0.471 1.00 85.75 110 ALA A C 1
ATOM 910 O O . ALA A 1 110 ? 4.023 7.216 -0.751 1.00 85.75 110 ALA A O 1
ATOM 911 N N . LEU A 1 111 ? 4.170 8.398 1.154 1.00 86.62 111 LEU A N 1
ATOM 912 C CA . LEU A 1 111 ? 4.118 9.713 0.512 1.00 86.62 111 LEU A CA 1
ATOM 913 C C . LEU A 1 111 ? 5.380 10.003 -0.304 1.00 86.62 111 LEU A C 1
ATOM 915 O O . LEU A 1 111 ? 5.271 10.477 -1.429 1.00 86.62 111 LEU A O 1
ATOM 919 N N . SER A 1 112 ? 6.566 9.685 0.216 1.00 88.25 112 SER A N 1
ATOM 920 C CA . SER A 1 112 ? 7.835 9.886 -0.494 1.00 88.25 112 SER A CA 1
ATOM 921 C C . SER A 1 112 ? 7.884 9.126 -1.821 1.00 88.25 112 SER A C 1
ATOM 923 O O . SER A 1 112 ? 8.401 9.651 -2.805 1.00 88.25 112 SER A O 1
ATOM 925 N N . ILE A 1 113 ? 7.298 7.926 -1.888 1.00 85.00 113 ILE A N 1
ATOM 926 C CA . ILE A 1 113 ? 7.237 7.129 -3.125 1.00 85.00 113 ILE A CA 1
ATOM 927 C C . ILE A 1 113 ? 6.493 7.873 -4.245 1.00 85.00 113 ILE A C 1
ATOM 929 O O . ILE A 1 113 ? 6.903 7.777 -5.402 1.00 85.00 113 ILE A O 1
ATOM 933 N N . LEU A 1 114 ? 5.479 8.684 -3.916 1.00 80.69 114 LEU A N 1
ATOM 934 C CA . LEU A 1 114 ? 4.753 9.494 -4.905 1.00 80.69 114 LEU A CA 1
ATOM 935 C C . LEU A 1 114 ? 5.653 10.529 -5.598 1.00 80.69 114 LEU A C 1
ATOM 937 O O . LEU A 1 114 ? 5.402 10.882 -6.746 1.00 80.69 114 LEU A O 1
ATOM 941 N N . PHE A 1 115 ? 6.708 10.997 -4.928 1.00 85.69 115 PHE A N 1
ATOM 942 C CA . PHE A 1 115 ? 7.647 11.976 -5.483 1.00 85.69 115 PHE A CA 1
ATOM 943 C C . PHE A 1 115 ? 8.868 11.321 -6.136 1.00 85.69 115 PHE A C 1
ATOM 945 O O . PHE A 1 115 ? 9.409 11.846 -7.107 1.00 85.69 115 PHE A O 1
ATOM 952 N N . ILE A 1 116 ? 9.301 10.169 -5.619 1.00 86.56 116 ILE A N 1
ATOM 953 C CA . ILE A 1 116 ? 10.494 9.456 -6.095 1.00 86.56 116 ILE A CA 1
ATOM 954 C C . ILE A 1 116 ? 10.223 8.699 -7.406 1.00 86.56 116 ILE A C 1
ATOM 956 O O . ILE A 1 116 ? 11.145 8.521 -8.205 1.00 86.56 116 ILE A O 1
ATOM 960 N N . GLY A 1 117 ? 8.971 8.305 -7.670 1.00 82.19 117 GLY A N 1
ATOM 961 C CA . GLY A 1 117 ? 8.610 7.511 -8.849 1.00 82.19 117 GLY A CA 1
ATOM 962 C C . GLY A 1 117 ? 9.024 8.142 -10.185 1.00 82.19 117 GLY A C 1
ATOM 963 O O . GLY A 1 117 ? 9.594 7.461 -11.033 1.00 82.19 117 GLY A O 1
ATOM 964 N N . GLY A 1 118 ? 8.824 9.452 -10.359 1.00 85.19 118 GLY A N 1
ATOM 965 C CA . GLY A 1 118 ? 9.187 10.157 -11.597 1.00 85.19 118 GLY A CA 1
ATOM 966 C C . GLY A 1 118 ? 10.697 10.152 -11.890 1.00 85.19 118 GLY A C 1
ATOM 967 O O . GLY A 1 118 ? 11.109 9.683 -12.955 1.00 85.19 118 GLY A O 1
ATOM 968 N N . PRO A 1 119 ? 11.547 10.643 -10.965 1.00 90.75 119 PRO A N 1
ATOM 969 C CA . PRO A 1 119 ? 13.001 10.594 -11.112 1.00 90.75 119 PRO A CA 1
ATOM 970 C C . PRO A 1 119 ? 13.548 9.178 -11.326 1.00 90.75 119 PRO A C 1
ATOM 972 O O . PRO A 1 119 ? 14.397 8.989 -12.199 1.00 90.75 119 PRO A O 1
ATOM 975 N N . VAL A 1 120 ? 13.048 8.189 -10.575 1.00 90.81 120 VAL A N 1
ATOM 976 C CA . VAL A 1 120 ? 13.484 6.788 -10.704 1.00 90.81 120 VAL A CA 1
ATOM 977 C C . VAL A 1 120 ? 13.073 6.209 -12.052 1.00 90.81 120 VAL A C 1
ATOM 979 O O . VAL A 1 120 ? 13.921 5.645 -12.736 1.00 90.81 120 VAL A O 1
ATOM 982 N N . GLY A 1 121 ? 11.829 6.409 -12.489 1.00 89.38 121 GLY A N 1
ATOM 983 C CA . GLY A 1 121 ? 11.377 5.948 -13.803 1.00 89.38 121 GLY A CA 1
ATOM 984 C C . GLY A 1 121 ? 12.206 6.546 -14.943 1.00 89.38 121 GLY A C 1
ATOM 985 O O . GLY A 1 121 ? 12.641 5.827 -15.840 1.00 89.38 121 GLY A O 1
ATOM 986 N N . LYS A 1 122 ? 12.528 7.846 -14.868 1.00 90.44 122 LYS A N 1
ATOM 987 C CA . LYS A 1 122 ? 13.409 8.505 -15.848 1.00 90.44 122 LYS A CA 1
ATOM 988 C C . LYS A 1 122 ? 14.830 7.939 -15.834 1.00 90.44 122 LYS A C 1
ATOM 990 O O . LYS A 1 122 ? 15.445 7.823 -16.890 1.00 90.44 122 LYS A O 1
ATOM 995 N N . TYR A 1 123 ? 15.366 7.628 -14.656 1.00 93.38 123 TYR A N 1
ATOM 996 C CA . TYR A 1 123 ? 16.683 7.011 -14.524 1.00 93.38 123 TYR A CA 1
ATOM 997 C C . TYR A 1 123 ? 16.702 5.590 -15.101 1.00 93.38 123 TYR A C 1
ATOM 999 O O . TYR A 1 123 ? 17.599 5.276 -15.875 1.00 93.38 123 TYR A O 1
ATOM 1007 N N . LEU A 1 124 ? 15.693 4.768 -14.798 1.00 91.75 124 LEU A N 1
ATOM 1008 C CA . LEU A 1 124 ? 15.579 3.405 -15.321 1.00 91.75 124 LEU A CA 1
ATOM 1009 C C . LEU A 1 124 ? 15.472 3.387 -16.849 1.00 91.75 124 LEU A C 1
ATOM 1011 O O . LEU A 1 124 ? 16.191 2.634 -17.493 1.00 91.75 124 LEU A O 1
ATOM 1015 N N . LEU A 1 125 ? 14.662 4.273 -17.436 1.00 91.94 125 LEU A N 1
ATOM 1016 C CA . LEU A 1 125 ? 14.567 4.393 -18.894 1.00 91.94 125 LEU A CA 1
ATOM 1017 C C . LEU A 1 125 ? 15.909 4.769 -19.531 1.00 91.94 125 LEU A C 1
ATOM 1019 O O . LEU A 1 125 ? 16.239 4.254 -20.589 1.00 91.94 125 LEU A O 1
ATOM 1023 N N . ARG A 1 126 ? 16.716 5.621 -18.886 1.00 93.25 126 ARG A N 1
ATOM 1024 C CA . ARG A 1 126 ? 18.062 5.967 -19.378 1.00 93.25 126 ARG A CA 1
ATOM 1025 C C . ARG A 1 126 ? 19.061 4.817 -19.326 1.00 93.25 126 ARG A C 1
ATOM 1027 O O . ARG A 1 126 ? 20.084 4.928 -19.972 1.00 93.25 126 ARG A O 1
ATOM 1034 N N . LEU A 1 127 ? 18.828 3.772 -18.534 1.00 92.12 127 LEU A N 1
ATOM 1035 C CA . LEU A 1 127 ? 19.700 2.592 -18.533 1.00 92.12 127 LEU A CA 1
ATOM 1036 C C . LEU A 1 127 ? 19.392 1.646 -19.700 1.00 92.12 127 LEU A C 1
ATOM 1038 O O . LEU A 1 127 ? 20.199 0.770 -19.993 1.00 92.12 127 LEU A O 1
ATOM 1042 N N . CYS A 1 128 ? 18.233 1.809 -20.340 1.00 87.31 128 CYS A N 1
ATOM 1043 C CA . CYS A 1 128 ? 17.823 1.018 -21.495 1.00 87.31 128 CYS A CA 1
ATOM 1044 C C . CYS A 1 128 ? 18.346 1.563 -22.837 1.00 87.31 128 CYS A C 1
ATOM 1046 O O . CYS A 1 128 ? 18.316 0.827 -23.821 1.00 87.31 128 CYS A O 1
ATOM 1048 N N . TYR A 1 129 ? 18.789 2.826 -22.886 1.00 76.06 129 TYR A N 1
ATOM 1049 C CA . TYR A 1 129 ? 19.290 3.519 -24.083 1.00 76.06 129 TYR A CA 1
ATOM 1050 C C . TYR A 1 129 ? 20.734 3.970 -23.878 1.00 76.06 129 TYR A C 1
ATOM 1052 O O . TYR A 1 129 ? 21.515 3.882 -24.849 1.00 76.06 129 TYR A O 1
#

Secondary structure (DSSP, 8-state):
-HHHHHHHHHHHHHHHHH-TTS--SSHHHHHHHHHHHHHHHHHHHHHHHHHH-SPPPHHHHHHHHHHHHHHHHIIIIIT-HHHHHHHH---GGG-HHHHHHHHHHHHHHHHHHHHHHHHHHHHHHHH--

Foldseek 3Di:
DLVLLLQLLLLQVVVCVVCVPDRPDCRSLQVSLQLPQQVVLLVVQLVCCLPVLDRDDPVSNVVSSVVSSVVSCCVCPVVVVVVVSNVVVRDDVPDPVVSNVVNVVSVVVSVVSVVVSVVSSVVSSVVVD